Protein AF-A0A540WHT8-F1 (afdb_monomer_lite)

pLDDT: mean 78.81, std 19.84, range [41.75, 97.06]

Sequence (86 aa):
MRSDSVKEESDYLAASVSIPFSTHPFTDLQGQYLAFIHAYTKLNRRPPAEADMQRYFGTTPPTVHRMVLELERRGLIRRSAGQARS

Secondary structure (DSSP, 8-state):
-------SSSTTSS----------SS-HHHHHHHHHHHHHHHHHSSPPPHHHHHHHHT--HHHHHHHHHHHHHTTSS---TT----

Organism: NCBI:txid2590453

InterPro domains:
  IPR006199 LexA repressor, DNA-binding domain [PF01726] (25-85)
  IPR036388 Winged helix-like DNA-binding domain superfamily [G3DSA:1.10.10.10] (26-86)
  IPR036390 Winged helix DNA-binding domain superfamily [SSF46785] (25-86)

Foldseek 3Di:
DDDDDDDDPPPPPPPPVVVPPPVDVDDPVLVVVLVCQVVCCVVVVDGDDLVVVCVVVVDDSVVSVVSVVVCVVVVVDPDDPDPPDD

Structure (mmCIF, N/CA/C/O backbone):
data_AF-A0A540WHT8-F1
#
_entry.id   AF-A0A540WHT8-F1
#
loop_
_atom_site.group_PDB
_atom_site.id
_atom_site.type_symbol
_atom_site.label_atom_id
_atom_site.label_alt_id
_atom_site.label_comp_id
_atom_site.label_asym_id
_atom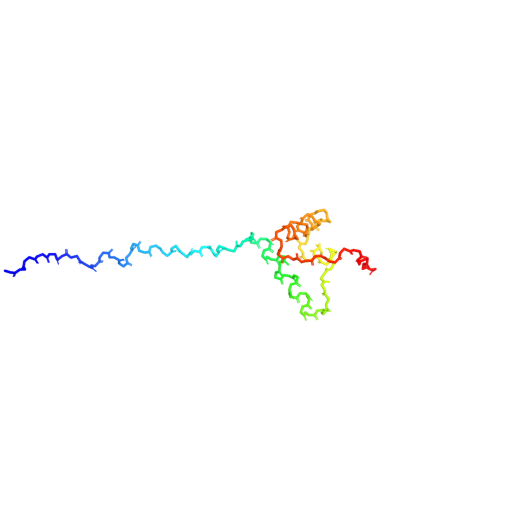_site.label_entity_id
_atom_site.label_seq_id
_atom_site.pdbx_PDB_ins_code
_atom_site.Cartn_x
_atom_site.Cartn_y
_atom_site.Cartn_z
_atom_site.occupancy
_atom_site.B_iso_or_equiv
_atom_site.auth_seq_id
_atom_site.auth_comp_id
_atom_site.auth_asym_id
_atom_site.auth_atom_id
_atom_site.pdbx_PDB_model_num
ATOM 1 N N . MET A 1 1 ? -54.748 -8.744 43.444 1.00 42.72 1 MET A N 1
ATOM 2 C CA . MET A 1 1 ? -53.983 -9.154 42.246 1.00 42.72 1 MET A CA 1
ATOM 3 C C . MET A 1 1 ? -53.455 -7.890 41.572 1.00 42.72 1 MET A C 1
ATOM 5 O O . MET A 1 1 ? -54.295 -7.087 41.192 1.00 42.72 1 MET A O 1
ATOM 9 N N . ARG A 1 2 ? -52.118 -7.775 41.423 1.00 43.12 2 ARG A N 1
ATOM 10 C CA . ARG A 1 2 ? -51.328 -6.721 40.725 1.00 43.12 2 ARG A CA 1
ATOM 11 C C . ARG A 1 2 ? -51.291 -5.373 41.470 1.00 43.12 2 ARG A C 1
ATOM 13 O O . ARG A 1 2 ? -52.269 -4.647 41.418 1.00 43.12 2 ARG A O 1
ATOM 20 N N . SER A 1 3 ? -50.306 -5.013 42.298 1.00 41.75 3 SER A N 1
ATOM 21 C CA . SER A 1 3 ? -48.832 -5.125 42.233 1.00 41.75 3 SER A CA 1
ATOM 22 C C . SER A 1 3 ? -48.203 -4.501 40.982 1.00 41.75 3 SER A C 1
ATOM 24 O O . SER A 1 3 ? -48.289 -5.074 39.901 1.00 41.75 3 SER A O 1
ATOM 26 N N . ASP A 1 4 ? -47.538 -3.372 41.249 1.00 45.28 4 ASP A N 1
ATOM 27 C CA . ASP A 1 4 ? -46.210 -2.959 40.776 1.00 45.28 4 ASP A CA 1
ATOM 28 C C . ASP A 1 4 ? -46.029 -2.046 39.551 1.00 45.28 4 ASP A C 1
ATOM 30 O O . ASP A 1 4 ? -46.484 -2.321 38.449 1.00 45.28 4 ASP A O 1
ATOM 34 N N . SER A 1 5 ? -45.210 -1.011 39.819 1.00 44.41 5 SER A N 1
ATOM 35 C CA . SER A 1 5 ? -44.243 -0.333 38.941 1.00 44.41 5 SER A CA 1
ATOM 36 C C . SER A 1 5 ? -44.803 0.413 37.725 1.00 44.41 5 SER A C 1
ATOM 38 O O . SER A 1 5 ? -45.218 -0.183 36.750 1.00 44.41 5 SER A O 1
ATOM 40 N N . VAL A 1 6 ? -44.792 1.750 37.659 1.00 54.84 6 VAL A N 1
ATOM 41 C CA . VAL A 1 6 ? -43.588 2.611 37.633 1.00 54.84 6 VAL A CA 1
ATOM 42 C C . VAL A 1 6 ? -42.346 1.835 37.211 1.00 54.84 6 VAL A C 1
ATOM 44 O O . VAL A 1 6 ? -41.636 1.323 38.076 1.00 54.84 6 VAL A O 1
ATOM 47 N N . LYS A 1 7 ? -42.121 1.721 35.899 1.00 51.22 7 LYS A N 1
ATOM 48 C CA . LYS A 1 7 ? -40.814 1.575 35.229 1.00 51.22 7 LYS A CA 1
ATOM 49 C C . LYS A 1 7 ? -41.061 1.267 33.758 1.00 51.22 7 LYS A C 1
ATOM 51 O O . LYS A 1 7 ? -41.421 0.140 33.469 1.00 51.22 7 LYS A O 1
ATOM 56 N N . GLU A 1 8 ? -40.861 2.248 32.878 1.00 48.31 8 GLU A N 1
ATOM 57 C CA . GLU A 1 8 ? -40.400 1.996 31.494 1.00 48.31 8 GLU A CA 1
ATOM 58 C C . GLU A 1 8 ? -40.119 3.275 30.673 1.00 48.31 8 GLU A C 1
ATOM 60 O O . GLU A 1 8 ? -39.993 3.215 29.458 1.00 48.31 8 GLU A O 1
ATOM 65 N N . GLU A 1 9 ? -39.961 4.451 31.296 1.00 50.59 9 GLU A N 1
ATOM 66 C CA . GLU A 1 9 ? -39.491 5.663 30.585 1.00 50.59 9 GLU A CA 1
ATOM 67 C C . GLU A 1 9 ? -37.975 5.913 30.726 1.00 50.59 9 GLU A C 1
ATOM 69 O O . GLU A 1 9 ? -37.451 6.886 30.191 1.00 50.59 9 GLU A O 1
ATOM 74 N N . SER A 1 10 ? -37.233 5.032 31.409 1.00 47.53 10 SER A N 1
ATOM 75 C CA . SER A 1 10 ? -35.801 5.224 31.699 1.00 47.53 10 SER A CA 1
ATOM 76 C C . SER A 1 10 ? -34.830 4.548 30.727 1.00 47.53 10 SER A C 1
ATOM 78 O O . SER A 1 10 ? -33.630 4.805 30.807 1.00 47.53 10 SER A O 1
ATOM 80 N N . ASP A 1 11 ? -35.311 3.713 29.805 1.00 50.50 11 ASP A N 1
ATOM 81 C CA . ASP A 1 11 ? -34.426 2.818 29.040 1.00 50.50 11 ASP A CA 1
ATOM 82 C C . ASP A 1 11 ? -34.007 3.389 27.674 1.00 50.50 11 ASP A C 1
ATOM 84 O O . ASP A 1 11 ? -33.062 2.903 27.054 1.00 50.50 11 ASP A O 1
ATOM 88 N N . TYR A 1 12 ? -34.620 4.491 27.231 1.00 52.12 12 TYR A N 1
ATOM 89 C CA . TYR A 1 12 ? -34.326 5.099 25.926 1.00 52.12 12 TYR A CA 1
ATOM 90 C C . TYR A 1 12 ? -33.150 6.092 25.918 1.00 52.12 12 TYR A C 1
ATOM 92 O O . TYR A 1 12 ? -32.761 6.555 24.849 1.00 52.12 12 TYR A O 1
ATOM 100 N N . LEU A 1 13 ? -32.543 6.403 27.072 1.00 57.38 13 LEU A N 1
ATOM 101 C CA . LEU A 1 13 ? -31.402 7.336 27.163 1.00 57.38 13 LEU A CA 1
ATOM 102 C C . LEU A 1 13 ? -30.075 6.675 27.580 1.00 57.38 13 LEU A C 1
ATOM 104 O O . LEU A 1 13 ? -29.038 7.334 27.556 1.00 57.38 13 LEU A O 1
ATOM 108 N N . ALA A 1 14 ? -30.079 5.379 27.919 1.00 51.03 14 ALA A N 1
ATOM 109 C CA . ALA A 1 14 ? -28.898 4.648 28.397 1.00 51.03 14 ALA A CA 1
ATOM 110 C C . ALA A 1 14 ? -28.297 3.663 27.378 1.00 51.03 14 ALA A C 1
ATOM 112 O O . ALA A 1 14 ? -27.254 3.068 27.644 1.00 51.03 14 ALA A O 1
ATOM 113 N N . ALA A 1 15 ? -28.889 3.519 26.191 1.00 50.78 15 ALA A N 1
ATOM 114 C CA . ALA A 1 15 ? -28.215 2.886 25.063 1.00 50.78 15 ALA A CA 1
ATOM 115 C C . ALA A 1 15 ? -27.339 3.935 24.369 1.00 50.78 15 ALA A C 1
ATOM 117 O O . ALA A 1 15 ? -27.626 4.403 23.267 1.00 50.78 15 ALA A O 1
ATOM 118 N N . SER A 1 16 ? -26.267 4.330 25.060 1.00 52.09 16 SER A N 1
ATOM 119 C CA . SER A 1 16 ? -25.098 4.917 24.425 1.00 52.09 16 SER A CA 1
ATOM 120 C C . SER A 1 16 ? -24.798 4.071 23.195 1.00 52.09 16 SER A C 1
ATOM 122 O O . SER A 1 16 ? -24.536 2.870 23.294 1.00 52.09 16 SER A O 1
ATOM 124 N N . VAL A 1 17 ? -24.938 4.684 22.022 1.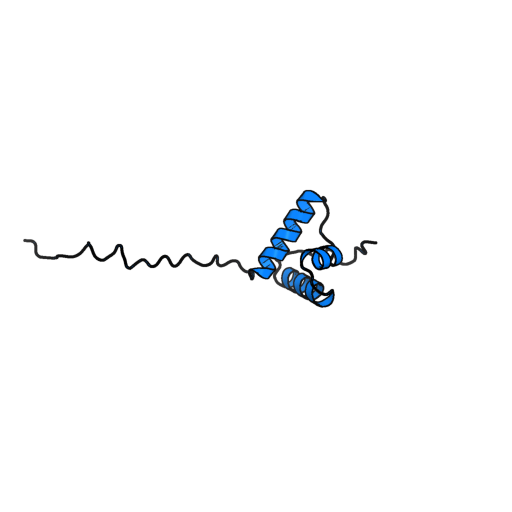00 55.69 17 VAL A N 1
ATOM 125 C CA . VAL A 1 17 ? -24.640 4.052 20.744 1.00 55.69 17 VAL A CA 1
ATOM 126 C C . VAL A 1 17 ? -23.140 3.782 20.741 1.00 55.69 17 VAL A C 1
ATOM 128 O O . VAL A 1 17 ? -22.338 4.549 20.218 1.00 55.69 17 VAL A O 1
ATOM 131 N N . SER A 1 18 ? -22.749 2.681 21.370 1.00 58.94 18 SER A N 1
ATOM 132 C CA . SER A 1 18 ? -21.473 2.035 21.166 1.00 58.94 18 SER A CA 1
ATOM 133 C C . SER A 1 18 ? -21.603 1.414 19.789 1.00 58.94 18 SER A C 1
ATOM 135 O O . SER A 1 18 ? -21.891 0.227 19.661 1.00 58.94 18 SER A O 1
ATOM 137 N N . ILE A 1 19 ? -21.495 2.254 18.749 1.00 63.03 19 ILE A N 1
ATOM 138 C CA . ILE A 1 19 ? -21.247 1.772 17.397 1.00 63.03 19 ILE A CA 1
ATOM 139 C C . ILE A 1 19 ? -20.040 0.859 17.581 1.00 63.03 19 ILE A C 1
ATOM 141 O O . ILE A 1 19 ? -19.003 1.357 18.033 1.00 63.03 19 ILE A O 1
ATOM 145 N N . PRO A 1 20 ? -20.148 -0.458 17.345 1.00 58.03 20 PRO A N 1
ATOM 146 C CA . PRO A 1 20 ? -18.966 -1.288 17.370 1.00 58.03 20 PRO A CA 1
ATOM 147 C C . PRO A 1 20 ? -18.053 -0.677 16.314 1.00 58.03 20 PRO A C 1
ATOM 149 O O . PRO A 1 20 ? -18.380 -0.717 15.126 1.00 58.03 20 PRO A O 1
ATOM 152 N N . PHE A 1 21 ? -16.961 -0.030 16.746 1.00 57.94 21 PHE A N 1
ATOM 153 C CA . PHE A 1 21 ? -15.871 0.315 15.846 1.00 57.94 21 PHE A CA 1
ATOM 154 C C . PHE A 1 21 ? -15.613 -0.963 15.085 1.00 57.94 21 PHE A C 1
ATOM 156 O O . PHE A 1 21 ? -15.335 -1.987 15.711 1.00 57.94 21 PHE A O 1
ATOM 163 N N . SER A 1 22 ? -15.871 -0.927 13.779 1.00 59.00 22 SER A N 1
ATOM 164 C CA . SER A 1 22 ? -15.875 -2.116 12.949 1.00 59.00 22 SER A CA 1
ATOM 165 C C . SER A 1 22 ? -14.626 -2.912 13.291 1.00 59.00 22 SER A C 1
ATOM 167 O O . SER A 1 22 ? -13.518 -2.405 13.102 1.00 59.00 22 SER A O 1
ATOM 169 N N . THR A 1 23 ? -14.796 -4.094 13.880 1.00 67.38 23 THR A N 1
ATOM 170 C CA . THR A 1 23 ? -13.701 -4.962 14.317 1.00 67.38 23 THR A CA 1
ATOM 171 C C . THR A 1 23 ? -13.099 -5.620 13.085 1.00 67.38 23 THR A C 1
ATOM 173 O O . THR A 1 23 ? -13.079 -6.836 12.921 1.00 67.38 23 THR A O 1
ATOM 176 N N . HIS A 1 24 ? -12.640 -4.788 12.155 1.00 70.06 24 HIS A N 1
ATOM 177 C CA . HIS A 1 24 ? -11.859 -5.234 11.034 1.00 70.06 24 HIS A CA 1
ATOM 178 C C . HIS A 1 24 ? -10.530 -5.753 11.581 1.00 70.06 24 HIS A C 1
ATOM 180 O O . HIS A 1 24 ? -9.933 -5.139 12.470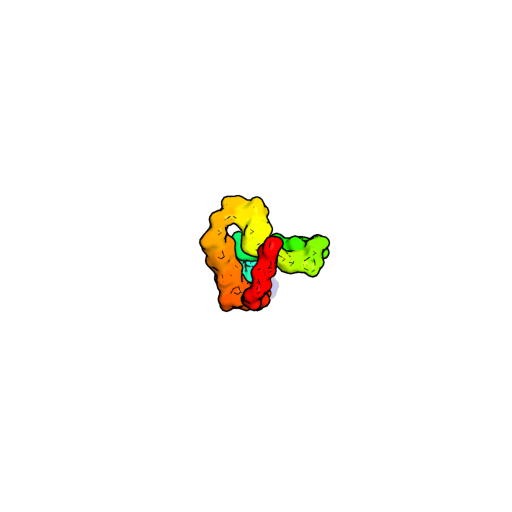 1.00 70.06 24 HIS A O 1
ATOM 186 N N . PRO A 1 25 ? -10.019 -6.872 11.050 1.00 85.31 25 PRO A N 1
ATOM 187 C CA . PRO A 1 25 ? -8.745 -7.432 11.464 1.00 85.31 25 PRO A CA 1
ATOM 188 C C . PRO A 1 25 ? -7.588 -6.629 10.851 1.00 85.31 25 PRO A C 1
ATOM 190 O O . PRO A 1 25 ? -6.625 -7.223 10.373 1.00 85.31 25 PRO A O 1
ATOM 193 N N . PHE A 1 26 ? -7.678 -5.299 10.811 1.00 88.56 26 PHE A N 1
ATOM 194 C CA . PHE A 1 26 ? -6.679 -4.378 10.282 1.00 88.56 26 PHE A CA 1
ATOM 195 C C . PHE A 1 26 ? -6.867 -2.976 10.869 1.00 88.56 26 PHE A C 1
ATOM 197 O O . PHE A 1 26 ? -7.954 -2.614 11.306 1.00 88.56 26 PHE A O 1
ATOM 204 N N . THR A 1 27 ? -5.787 -2.197 10.902 1.00 93.25 27 THR A N 1
ATOM 205 C CA . THR A 1 27 ? -5.831 -0.795 11.342 1.00 93.25 27 THR A CA 1
ATOM 206 C C . THR A 1 27 ? -6.413 0.103 10.251 1.00 93.25 27 THR A C 1
ATOM 208 O O . THR A 1 27 ? -6.417 -0.274 9.079 1.00 93.25 27 THR A O 1
ATOM 211 N N . ASP A 1 28 ? -6.819 1.325 10.597 1.00 92.75 28 ASP A N 1
ATOM 212 C CA . ASP A 1 28 ? -7.336 2.290 9.616 1.00 92.75 28 ASP A CA 1
ATOM 213 C C . ASP A 1 28 ? -6.353 2.533 8.463 1.00 92.75 28 ASP A C 1
ATOM 215 O O . ASP A 1 28 ? -6.736 2.524 7.294 1.00 92.75 28 ASP A O 1
ATOM 219 N N . LEU A 1 29 ? -5.058 2.678 8.772 1.00 94.06 29 LEU A N 1
ATOM 220 C CA . LEU A 1 29 ? -4.023 2.866 7.755 1.00 94.06 29 LEU A CA 1
ATOM 221 C C . LEU A 1 29 ? -3.884 1.636 6.848 1.00 94.06 29 LEU A C 1
ATOM 223 O O . LEU A 1 29 ? -3.755 1.769 5.634 1.00 94.06 29 LEU A O 1
ATOM 227 N N . GLN A 1 30 ? -3.951 0.430 7.410 1.00 94.88 30 GLN A N 1
ATOM 228 C CA . GLN A 1 30 ? -3.945 -0.798 6.615 1.00 94.88 30 GLN A CA 1
ATOM 229 C C . GLN A 1 30 ? -5.182 -0.888 5.718 1.00 94.88 30 GLN A C 1
ATOM 231 O O . GLN A 1 30 ? -5.057 -1.242 4.547 1.00 94.88 30 GLN A O 1
ATOM 236 N N . GLY A 1 31 ? -6.352 -0.497 6.228 1.00 95.06 31 GLY A N 1
ATOM 237 C CA . GLY A 1 31 ? -7.582 -0.385 5.447 1.00 95.06 31 GLY A CA 1
ATOM 238 C C . GLY A 1 31 ? -7.435 0.571 4.261 1.00 95.06 31 GLY A C 1
ATOM 239 O O . GLY A 1 31 ? -7.841 0.236 3.150 1.00 95.06 31 GLY A O 1
ATOM 240 N N . GLN A 1 32 ? -6.776 1.716 4.453 1.00 96.50 32 GLN A N 1
ATOM 241 C CA . GLN A 1 32 ? -6.490 2.661 3.366 1.00 96.50 32 GLN A CA 1
ATOM 242 C C . GLN A 1 32 ? -5.570 2.060 2.298 1.00 96.50 32 GLN A C 1
ATOM 244 O O . GLN A 1 32 ? -5.835 2.214 1.105 1.00 96.50 32 GLN A O 1
ATOM 249 N N . TYR A 1 33 ? -4.523 1.334 2.698 1.00 96.00 33 TYR A N 1
ATOM 250 C CA . TYR A 1 33 ? -3.654 0.626 1.752 1.00 96.00 33 TYR A CA 1
ATOM 251 C C . TYR A 1 33 ? -4.422 -0.445 0.969 1.00 96.00 33 TYR A C 1
ATOM 253 O O . TYR A 1 33 ? -4.269 -0.541 -0.249 1.00 96.00 33 TYR A O 1
ATOM 261 N N . LEU A 1 34 ? -5.287 -1.214 1.634 1.00 95.62 34 LEU A N 1
ATOM 262 C CA . LEU A 1 34 ? -6.134 -2.216 0.983 1.00 95.62 34 LEU A CA 1
ATOM 263 C C . LEU A 1 34 ? -7.105 -1.577 -0.016 1.00 95.62 34 LEU A C 1
ATOM 265 O O . LEU A 1 34 ? -7.214 -2.040 -1.153 1.00 95.62 34 LEU A O 1
ATOM 269 N N . ALA A 1 35 ? -7.761 -0.484 0.375 1.00 96.56 35 ALA A N 1
ATOM 270 C CA . ALA A 1 35 ? -8.659 0.268 -0.493 1.00 96.56 35 ALA A CA 1
ATOM 271 C C . ALA A 1 35 ? -7.922 0.823 -1.720 1.00 96.56 35 ALA A C 1
ATOM 273 O O . ALA A 1 35 ? -8.413 0.692 -2.844 1.00 96.56 35 ALA A O 1
ATOM 274 N N . PHE A 1 36 ? -6.719 1.372 -1.524 1.00 96.31 36 PHE A N 1
ATOM 275 C CA . PHE A 1 36 ? -5.870 1.849 -2.611 1.00 96.31 36 PHE A CA 1
ATOM 276 C C . PHE A 1 36 ? -5.483 0.718 -3.569 1.00 96.31 36 PHE A C 1
ATOM 278 O O . PHE A 1 36 ? -5.673 0.853 -4.776 1.00 96.31 36 PHE A O 1
ATOM 285 N N . ILE A 1 37 ? -5.001 -0.418 -3.054 1.00 94.25 37 ILE A N 1
ATOM 286 C CA . ILE A 1 37 ? -4.636 -1.587 -3.869 1.00 94.25 37 ILE A CA 1
ATOM 287 C C . ILE A 1 37 ? -5.827 -2.057 -4.703 1.00 94.25 37 ILE A C 1
ATOM 289 O O . ILE A 1 37 ? -5.685 -2.289 -5.907 1.00 94.25 37 ILE A O 1
ATOM 293 N N . HIS A 1 38 ? -7.005 -2.164 -4.087 1.00 94.56 38 HIS A N 1
ATOM 294 C CA . HIS A 1 38 ? -8.226 -2.574 -4.768 1.00 94.56 38 HIS A CA 1
ATOM 295 C C . HIS A 1 38 ? -8.626 -1.581 -5.871 1.00 94.56 38 HIS A C 1
ATOM 297 O O . HIS A 1 38 ? -8.837 -1.983 -7.018 1.00 94.56 38 HIS A O 1
ATOM 303 N N . ALA A 1 39 ? -8.678 -0.284 -5.559 1.00 97.06 39 ALA A N 1
ATOM 304 C CA . ALA A 1 39 ? -9.055 0.757 -6.513 1.00 97.06 39 ALA A CA 1
ATOM 305 C C . ALA A 1 39 ? -8.060 0.864 -7.679 1.00 97.06 39 ALA A C 1
ATOM 307 O O . ALA A 1 39 ? -8.472 0.878 -8.841 1.00 97.06 39 ALA A O 1
ATOM 308 N N . TYR A 1 40 ? -6.756 0.861 -7.386 1.00 95.44 40 TYR A N 1
ATOM 309 C CA . TYR A 1 40 ? -5.696 0.899 -8.392 1.00 95.44 40 TYR A CA 1
ATOM 310 C C . TYR A 1 40 ? -5.785 -0.315 -9.318 1.00 95.44 40 TYR A C 1
ATOM 312 O O . TYR A 1 40 ? -5.740 -0.165 -10.537 1.00 95.44 40 TYR A O 1
ATOM 320 N N . THR A 1 41 ? -5.976 -1.516 -8.762 1.00 92.75 41 THR A N 1
ATOM 321 C CA . THR A 1 41 ? -6.107 -2.744 -9.561 1.00 92.75 41 THR A CA 1
ATOM 322 C C . THR A 1 41 ? -7.350 -2.709 -10.442 1.00 92.75 41 THR A C 1
ATOM 324 O O . THR A 1 41 ? -7.289 -3.095 -11.609 1.00 92.75 41 THR A O 1
ATOM 327 N N . LYS A 1 42 ? -8.473 -2.204 -9.920 1.00 95.06 42 LYS A N 1
ATOM 328 C CA . LYS A 1 42 ? -9.719 -2.067 -10.681 1.00 95.06 42 LYS A CA 1
ATOM 329 C C . LYS A 1 42 ? -9.566 -1.104 -11.861 1.00 95.06 42 LYS A C 1
ATOM 331 O O . LYS A 1 42 ? -10.057 -1.407 -12.948 1.00 95.06 42 LYS A O 1
ATOM 336 N N . LEU A 1 43 ? -8.882 0.021 -11.656 1.00 96.12 43 LEU A N 1
ATOM 337 C CA . LEU A 1 43 ? -8.685 1.047 -12.680 1.00 96.12 43 LEU A CA 1
ATOM 338 C C . LEU A 1 43 ? -7.625 0.640 -13.711 1.00 96.12 43 LEU A C 1
ATOM 340 O O . LEU A 1 43 ? -7.876 0.678 -14.911 1.00 96.12 43 LEU A O 1
ATOM 344 N N . ASN A 1 44 ? -6.463 0.195 -13.238 1.00 93.00 44 ASN A N 1
ATOM 345 C CA . ASN A 1 44 ? -5.277 -0.017 -14.069 1.00 93.00 44 ASN A CA 1
ATOM 346 C C . ASN A 1 44 ? -5.118 -1.467 -14.539 1.00 93.00 44 ASN A C 1
ATOM 348 O O . ASN A 1 44 ? -4.159 -1.781 -15.241 1.00 93.00 44 ASN A O 1
ATOM 352 N N . ARG A 1 45 ? -6.024 -2.364 -14.120 1.00 92.75 45 ARG A N 1
ATOM 353 C CA . ARG A 1 45 ? -6.009 -3.812 -14.415 1.00 92.75 45 ARG A CA 1
ATOM 354 C C . ARG A 1 45 ? -4.719 -4.520 -13.994 1.00 92.75 45 ARG A C 1
ATOM 356 O O . ARG A 1 45 ? -4.444 -5.632 -14.432 1.00 92.75 45 ARG A O 1
ATOM 363 N N . ARG A 1 46 ? -3.945 -3.884 -13.116 1.00 89.69 46 ARG A N 1
ATOM 364 C CA . ARG A 1 46 ? -2.684 -4.378 -12.567 1.00 89.69 46 ARG A CA 1
ATOM 365 C C . ARG A 1 46 ? -2.533 -3.899 -11.122 1.00 89.69 46 ARG A C 1
ATOM 367 O O . ARG A 1 46 ? -2.950 -2.778 -10.832 1.00 89.69 46 ARG A O 1
ATOM 374 N N . PRO A 1 47 ? -1.931 -4.694 -10.226 1.00 88.12 47 PRO A N 1
ATOM 375 C CA . PRO A 1 47 ? -1.644 -4.245 -8.869 1.00 88.12 47 PRO A CA 1
ATOM 376 C C . PRO A 1 47 ? -0.643 -3.073 -8.864 1.00 88.12 47 PRO A C 1
ATOM 378 O O . PRO A 1 47 ? 0.223 -3.011 -9.743 1.00 88.12 47 PRO A O 1
ATOM 381 N N . PRO A 1 48 ? -0.713 -2.165 -7.875 1.00 91.69 48 PRO A N 1
ATOM 382 C CA . PRO A 1 48 ? 0.257 -1.080 -7.722 1.00 91.69 48 PRO A CA 1
ATOM 383 C C . PRO A 1 48 ? 1.651 -1.612 -7.379 1.00 91.69 48 PRO A C 1
ATOM 385 O O . PRO A 1 48 ? 1.790 -2.649 -6.721 1.00 91.69 48 PRO A O 1
ATOM 388 N N . ALA A 1 49 ? 2.692 -0.925 -7.844 1.00 92.06 49 ALA A N 1
ATOM 389 C CA . ALA A 1 49 ? 4.056 -1.086 -7.350 1.00 92.06 49 ALA A CA 1
ATOM 390 C C . ALA A 1 49 ? 4.233 -0.346 -6.011 1.00 92.06 49 ALA A C 1
ATOM 392 O O . ALA A 1 49 ? 3.443 0.538 -5.675 1.00 92.06 49 ALA A O 1
ATOM 393 N N . GLU A 1 50 ? 5.301 -0.650 -5.264 1.00 92.31 50 GLU A N 1
ATOM 394 C CA . GLU A 1 50 ? 5.630 0.113 -4.048 1.00 92.31 50 GLU A CA 1
ATOM 395 C C . GLU A 1 50 ? 5.799 1.608 -4.369 1.00 92.31 50 GLU A C 1
ATOM 397 O O . GLU A 1 50 ? 5.260 2.449 -3.658 1.00 92.31 50 GLU A O 1
ATOM 402 N N . ALA A 1 51 ? 6.414 1.943 -5.509 1.00 92.81 51 ALA A N 1
ATOM 403 C CA . ALA A 1 51 ? 6.557 3.322 -5.977 1.00 92.81 51 ALA A CA 1
ATOM 404 C C . ALA A 1 51 ? 5.218 4.055 -6.181 1.00 92.81 51 ALA A C 1
ATOM 406 O O . ALA A 1 51 ? 5.128 5.250 -5.897 1.00 92.81 51 ALA A O 1
ATOM 407 N N . ASP A 1 52 ? 4.168 3.360 -6.634 1.00 94.19 52 ASP A N 1
ATOM 408 C CA . ASP A 1 52 ? 2.831 3.953 -6.765 1.00 94.19 52 ASP A CA 1
ATOM 409 C C . ASP A 1 52 ? 2.251 4.295 -5.385 1.00 94.19 52 ASP A C 1
ATOM 411 O O . ASP A 1 52 ? 1.704 5.380 -5.190 1.00 94.19 52 ASP A O 1
ATOM 415 N N . MET A 1 53 ? 2.418 3.396 -4.409 1.00 94.50 53 MET A N 1
ATOM 416 C CA . MET A 1 53 ? 1.974 3.624 -3.030 1.00 94.50 53 MET A CA 1
ATOM 417 C C . MET A 1 53 ? 2.765 4.757 -2.373 1.00 94.50 53 MET A C 1
ATOM 419 O O . MET A 1 53 ? 2.176 5.613 -1.723 1.00 94.50 53 MET A O 1
ATOM 423 N N . GLN A 1 54 ? 4.083 4.810 -2.581 1.00 95.81 54 GLN A N 1
ATOM 424 C CA . GLN A 1 54 ? 4.925 5.895 -2.073 1.00 95.81 54 GLN A CA 1
ATOM 425 C C . GLN A 1 54 ? 4.445 7.256 -2.578 1.00 95.81 54 GLN A C 1
ATOM 427 O O . GLN A 1 54 ? 4.320 8.189 -1.790 1.00 95.81 54 GLN A O 1
ATOM 432 N N . ARG A 1 55 ? 4.149 7.363 -3.882 1.00 96.38 55 ARG A N 1
ATOM 433 C CA . ARG A 1 55 ? 3.645 8.599 -4.496 1.00 96.38 55 ARG A CA 1
ATOM 434 C C . ARG A 1 55 ? 2.269 8.983 -3.959 1.00 96.38 55 ARG A C 1
ATOM 436 O O . ARG A 1 55 ? 2.046 10.157 -3.696 1.00 96.38 55 ARG A O 1
ATOM 443 N N . TYR A 1 56 ? 1.369 8.014 -3.790 1.00 96.44 56 TYR A N 1
ATOM 444 C CA . TYR A 1 56 ? 0.009 8.275 -3.318 1.00 96.44 56 TYR A CA 1
ATOM 445 C C . TYR A 1 56 ? -0.043 8.657 -1.831 1.00 96.44 56 TYR A C 1
ATOM 447 O O . TYR A 1 56 ? -0.708 9.621 -1.468 1.00 96.44 56 TYR A O 1
ATOM 455 N N . PHE A 1 57 ? 0.670 7.925 -0.971 1.00 95.31 57 PHE A N 1
ATOM 456 C CA . PHE A 1 57 ? 0.656 8.140 0.481 1.00 95.31 57 PHE A CA 1
ATOM 457 C C . PHE A 1 57 ? 1.713 9.142 0.969 1.00 95.31 57 PHE A C 1
ATOM 459 O O . PHE A 1 57 ? 1.718 9.489 2.148 1.00 95.31 57 PHE A O 1
ATOM 466 N N . GLY A 1 58 ? 2.628 9.592 0.104 1.00 96.31 58 GLY A N 1
ATOM 467 C CA . GLY A 1 58 ? 3.713 10.504 0.481 1.00 96.31 58 GLY A CA 1
ATOM 468 C C . GLY A 1 58 ? 4.728 9.881 1.446 1.00 96.31 58 GLY A C 1
ATOM 469 O O . GLY A 1 58 ? 5.358 10.586 2.231 1.00 96.31 58 GLY A O 1
ATOM 470 N N . THR A 1 59 ? 4.874 8.554 1.430 1.00 93.88 59 THR A N 1
ATOM 471 C CA . THR A 1 59 ? 5.717 7.808 2.374 1.00 93.88 59 THR A CA 1
ATOM 472 C C . THR A 1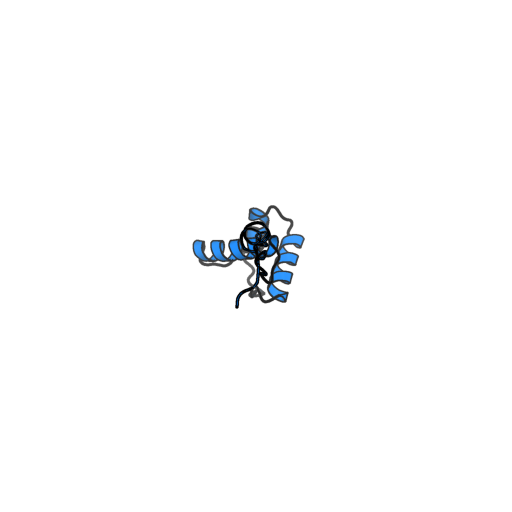 59 ? 7.036 7.353 1.756 1.00 93.88 59 THR A C 1
ATOM 474 O O . THR A 1 59 ? 7.164 7.153 0.548 1.00 93.88 59 THR A O 1
ATOM 477 N N . THR A 1 60 ? 8.029 7.116 2.610 1.00 94.81 60 THR A N 1
ATOM 478 C CA . THR A 1 60 ? 9.350 6.634 2.193 1.00 94.81 60 THR A CA 1
ATOM 479 C C . THR A 1 60 ? 9.306 5.167 1.726 1.00 94.81 60 THR A C 1
ATOM 481 O O . THR A 1 60 ? 8.427 4.412 2.161 1.00 94.81 60 THR A O 1
ATOM 484 N N . PRO A 1 61 ? 10.264 4.727 0.879 1.00 91.38 61 PRO A N 1
ATOM 485 C CA . PRO A 1 61 ? 10.341 3.332 0.439 1.00 91.38 61 PRO A CA 1
ATOM 486 C C . PRO A 1 61 ? 10.306 2.300 1.584 1.00 91.38 61 PRO A C 1
ATOM 488 O O . PRO A 1 61 ? 9.485 1.386 1.520 1.00 91.38 61 PRO A O 1
ATOM 491 N N . PRO A 1 62 ? 11.098 2.435 2.674 1.00 94.19 62 PRO A N 1
ATOM 492 C CA . PRO A 1 62 ? 11.074 1.446 3.752 1.00 94.19 62 PRO A CA 1
ATOM 493 C C . PRO A 1 62 ? 9.725 1.370 4.477 1.00 94.19 62 PRO A C 1
ATOM 495 O O . PRO A 1 62 ? 9.362 0.300 4.963 1.00 94.19 62 PRO A O 1
ATOM 498 N N . THR A 1 63 ? 8.967 2.467 4.548 1.00 94.56 63 THR A N 1
ATOM 499 C CA . THR A 1 63 ? 7.643 2.483 5.189 1.00 94.56 63 THR A CA 1
ATOM 500 C C . THR A 1 63 ? 6.623 1.699 4.374 1.00 94.56 63 THR A C 1
ATOM 502 O O . THR A 1 63 ? 5.924 0.853 4.931 1.00 94.56 63 THR A O 1
ATOM 505 N N . VAL A 1 64 ? 6.572 1.932 3.058 1.00 94.50 64 VAL A N 1
ATOM 506 C CA . VAL A 1 64 ? 5.690 1.172 2.160 1.00 94.50 64 VAL A CA 1
ATOM 507 C C . VAL A 1 64 ? 6.063 -0.299 2.180 1.00 94.50 64 VAL A C 1
ATOM 509 O O . VAL A 1 64 ? 5.189 -1.140 2.371 1.00 94.50 64 VAL A O 1
ATOM 512 N N . HIS A 1 65 ? 7.354 -0.607 2.067 1.00 93.31 65 HIS A N 1
ATOM 513 C CA . HIS A 1 65 ? 7.834 -1.981 2.087 1.00 93.31 65 HIS A CA 1
ATOM 514 C C . HIS A 1 65 ? 7.395 -2.722 3.359 1.00 93.31 65 HIS A C 1
ATOM 516 O O . HIS A 1 65 ? 6.814 -3.805 3.292 1.00 93.31 65 HIS A O 1
ATOM 522 N N . ARG A 1 66 ? 7.587 -2.106 4.535 1.00 95.00 66 ARG A N 1
ATOM 523 C CA . ARG A 1 66 ? 7.127 -2.668 5.815 1.00 95.00 66 ARG A CA 1
ATOM 524 C C . ARG A 1 66 ? 5.611 -2.844 5.865 1.00 95.00 66 ARG A C 1
ATOM 526 O O . ARG A 1 66 ? 5.150 -3.873 6.349 1.00 95.00 66 ARG A O 1
ATOM 533 N N . MET A 1 67 ? 4.840 -1.877 5.362 1.00 95.75 67 MET A N 1
ATOM 534 C CA . MET A 1 67 ? 3.379 -1.979 5.309 1.00 95.75 67 MET A CA 1
ATOM 535 C C . MET A 1 67 ? 2.931 -3.151 4.428 1.00 95.75 67 MET A C 1
ATOM 537 O O . MET A 1 67 ? 2.088 -3.941 4.842 1.00 95.75 67 MET A O 1
ATOM 541 N N . VAL A 1 68 ? 3.526 -3.306 3.244 1.00 93.12 68 VAL A N 1
ATOM 542 C CA . VAL A 1 68 ? 3.228 -4.412 2.323 1.00 93.12 68 VAL A CA 1
ATOM 543 C C . VAL A 1 68 ? 3.555 -5.763 2.964 1.00 93.12 68 VAL A C 1
ATOM 545 O O . VAL A 1 68 ? 2.716 -6.663 2.924 1.00 93.12 68 VAL A O 1
ATOM 548 N N . LEU A 1 69 ? 4.720 -5.897 3.609 1.00 94.19 69 LEU A N 1
ATOM 549 C CA . LEU A 1 69 ? 5.088 -7.118 4.336 1.00 94.19 69 LEU A CA 1
ATOM 550 C C . LEU A 1 69 ? 4.109 -7.438 5.468 1.00 94.19 69 LEU A C 1
ATOM 552 O O . LEU A 1 69 ? 3.750 -8.597 5.658 1.00 94.19 69 LEU A O 1
ATOM 556 N N . GLU A 1 70 ? 3.657 -6.431 6.212 1.00 94.50 70 GLU A N 1
ATOM 557 C CA . GLU A 1 70 ? 2.706 -6.635 7.304 1.00 94.50 70 GLU A CA 1
ATOM 558 C C . GLU A 1 70 ? 1.330 -7.076 6.787 1.00 94.50 70 GLU A C 1
ATOM 560 O O . GLU A 1 70 ? 0.735 -8.008 7.329 1.00 94.50 70 GLU A O 1
ATOM 565 N N . LEU A 1 71 ? 0.835 -6.465 5.706 1.00 93.50 71 LEU A N 1
ATOM 566 C CA . LEU A 1 71 ? -0.413 -6.885 5.063 1.00 93.50 71 LEU A CA 1
ATOM 567 C C . LEU A 1 71 ? -0.326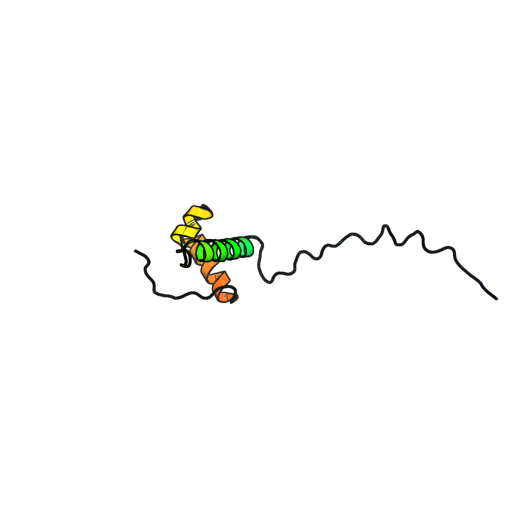 -8.326 4.534 1.00 93.50 71 LEU A C 1
ATOM 569 O O . LEU A 1 71 ? -1.284 -9.086 4.672 1.00 93.50 71 LEU A O 1
ATOM 573 N N . GLU A 1 72 ? 0.815 -8.716 3.961 1.00 93.00 72 GLU A N 1
ATOM 574 C CA . GLU A 1 72 ? 1.070 -10.081 3.487 1.00 93.00 72 GLU A CA 1
ATOM 575 C C . GLU A 1 72 ? 1.142 -11.081 4.648 1.00 93.00 72 GLU A C 1
ATOM 577 O O . GLU A 1 72 ? 0.470 -12.111 4.618 1.00 93.00 72 GLU A O 1
ATOM 582 N N . ARG A 1 73 ? 1.883 -10.754 5.714 1.00 92.75 73 ARG A N 1
ATOM 583 C CA . ARG A 1 73 ? 2.004 -11.580 6.928 1.00 92.75 73 ARG A CA 1
ATOM 584 C C . ARG A 1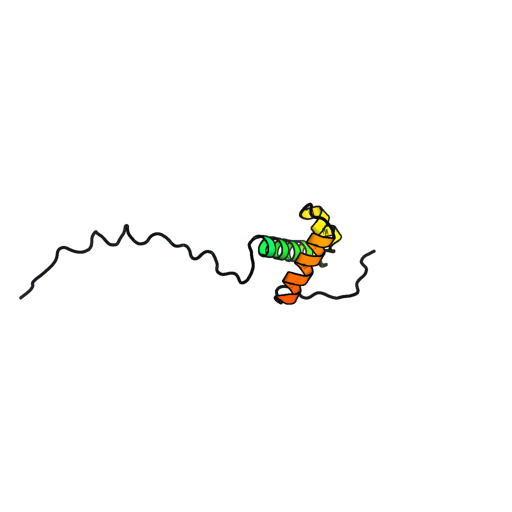 73 ? 0.648 -11.835 7.586 1.00 92.75 73 ARG A C 1
ATOM 586 O O . ARG A 1 73 ? 0.416 -12.913 8.125 1.00 92.75 73 ARG A O 1
ATOM 593 N N . ARG A 1 74 ? -0.251 -10.850 7.535 1.00 91.88 74 ARG A N 1
ATOM 594 C CA . ARG A 1 74 ? -1.634 -10.956 8.026 1.00 91.88 74 ARG A CA 1
ATOM 595 C C . ARG A 1 74 ? -2.580 -11.670 7.053 1.00 91.88 74 ARG A C 1
ATOM 597 O O . ARG A 1 74 ? -3.747 -11.847 7.385 1.00 91.88 74 ARG A O 1
ATOM 604 N N . GLY A 1 75 ? -2.114 -12.048 5.862 1.00 91.81 75 GLY A N 1
ATOM 605 C CA . GLY A 1 75 ? -2.929 -12.681 4.824 1.00 91.81 75 GLY A CA 1
ATOM 606 C C . GLY A 1 75 ? -3.957 -11.750 4.173 1.00 91.81 75 GLY A C 1
ATOM 607 O O . GLY A 1 75 ? -4.866 -12.230 3.500 1.00 91.81 75 GLY A O 1
ATOM 608 N N . LEU A 1 76 ? -3.830 -10.432 4.362 1.00 91.06 76 LEU A N 1
ATOM 609 C CA . LEU A 1 76 ? -4.748 -9.427 3.813 1.00 91.06 76 LEU A CA 1
ATOM 610 C C . LEU A 1 76 ? -4.483 -9.160 2.325 1.00 91.06 76 LEU A C 1
ATOM 612 O O . LEU A 1 76 ? -5.379 -8.740 1.597 1.00 91.06 76 LEU A O 1
ATOM 616 N N . ILE A 1 77 ? -3.257 -9.425 1.870 1.00 90.75 77 ILE A N 1
ATOM 617 C CA . ILE A 1 77 ? -2.863 -9.417 0.460 1.00 90.75 77 ILE A CA 1
ATOM 618 C C . ILE A 1 77 ? -2.004 -10.645 0.159 1.00 90.75 77 ILE A C 1
ATOM 620 O O . ILE A 1 77 ? -1.408 -11.237 1.057 1.00 90.75 77 ILE A O 1
ATOM 624 N N . ARG A 1 78 ? -1.885 -10.998 -1.123 1.00 85.88 78 ARG A N 1
ATOM 625 C CA . ARG A 1 78 ? -0.847 -11.917 -1.602 1.00 85.88 78 ARG A CA 1
ATOM 626 C C . ARG A 1 78 ? 0.105 -11.164 -2.511 1.00 85.88 78 ARG A C 1
ATOM 628 O O . ARG A 1 78 ? -0.339 -10.503 -3.451 1.00 85.88 78 ARG A O 1
ATOM 635 N N . ARG A 1 79 ? 1.405 -11.274 -2.246 1.00 75.69 79 ARG A N 1
ATOM 636 C CA . ARG A 1 79 ? 2.435 -10.731 -3.126 1.00 75.69 79 ARG A CA 1
ATOM 637 C C . ARG A 1 79 ? 2.815 -11.774 -4.172 1.00 75.69 79 ARG A C 1
ATOM 639 O O . ARG A 1 79 ? 2.932 -12.959 -3.875 1.00 75.69 79 ARG A O 1
ATOM 646 N N . SER A 1 80 ? 3.080 -11.323 -5.391 1.00 63.41 80 SER A N 1
ATOM 647 C CA . SER A 1 80 ? 3.860 -12.094 -6.361 1.00 63.41 80 SER A CA 1
ATOM 648 C C . SER A 1 80 ? 5.292 -11.573 -6.293 1.00 63.41 80 SER A C 1
ATOM 650 O O . SER A 1 80 ? 5.606 -10.523 -6.855 1.00 63.41 80 SER A O 1
ATOM 652 N N . ALA A 1 81 ? 6.146 -12.238 -5.513 1.00 52.34 81 ALA A N 1
ATOM 653 C CA . ALA A 1 81 ? 7.557 -11.879 -5.425 1.00 52.34 81 ALA A CA 1
ATOM 654 C C . ALA A 1 81 ? 8.228 -12.005 -6.807 1.00 52.34 81 ALA A C 1
ATOM 656 O O . ALA A 1 81 ? 8.012 -12.989 -7.507 1.00 52.34 81 ALA A O 1
ATOM 657 N N . GLY A 1 82 ? 9.042 -11.015 -7.192 1.00 53.84 82 GLY A N 1
ATOM 658 C CA . GLY A 1 82 ? 9.922 -11.116 -8.365 1.00 53.84 82 GLY A CA 1
ATOM 659 C C . GLY A 1 82 ? 9.452 -10.438 -9.654 1.00 53.84 82 GLY A C 1
ATOM 660 O O . GLY A 1 82 ? 10.198 -10.452 -10.627 1.00 53.84 82 GLY A O 1
ATOM 661 N N . GLN A 1 83 ? 8.288 -9.782 -9.695 1.00 56.03 83 GLN A N 1
ATOM 662 C CA . GLN A 1 83 ? 8.009 -8.857 -10.800 1.00 56.03 83 GLN A CA 1
ATOM 663 C C . GLN A 1 83 ? 8.722 -7.530 -10.546 1.00 56.03 83 GLN A C 1
ATOM 665 O O . GLN A 1 83 ? 8.167 -6.623 -9.926 1.00 56.03 83 GLN A O 1
ATOM 670 N N . ALA A 1 84 ? 9.960 -7.426 -11.033 1.00 43.28 84 ALA A N 1
ATOM 671 C CA . ALA A 1 84 ? 10.557 -6.131 -11.314 1.00 43.28 84 ALA A CA 1
ATOM 672 C C . ALA A 1 84 ? 9.629 -5.408 -12.297 1.00 43.28 84 ALA A C 1
ATOM 674 O O . ALA A 1 84 ? 9.330 -5.913 -13.380 1.00 43.28 84 ALA A O 1
ATOM 675 N N . ARG A 1 85 ? 9.100 -4.265 -11.876 1.00 57.25 85 ARG A N 1
ATOM 676 C CA . ARG A 1 85 ? 8.270 -3.408 -12.717 1.00 57.25 85 ARG A CA 1
ATOM 677 C C . ARG A 1 85 ? 9.178 -2.252 -13.111 1.00 57.25 85 ARG A C 1
ATOM 679 O O . ARG A 1 85 ? 9.501 -1.435 -12.255 1.00 57.25 85 ARG A O 1
ATOM 686 N N . SER A 1 86 ? 9.687 -2.331 -14.341 1.00 50.59 86 SER A N 1
ATOM 687 C CA . SER A 1 86 ? 10.600 -1.371 -14.978 1.00 50.59 86 SER A CA 1
ATOM 688 C C . SER A 1 86 ? 10.047 0.045 -14.983 1.00 50.59 86 SER A C 1
ATOM 690 O O . SER A 1 86 ? 8.830 0.161 -15.271 1.00 50.59 86 SER A O 1
#

Radius of gyration: 23.3 Å; chains: 1; bounding box: 65×23×57 Å